Protein AF-A0AAV7FXM1-F1 (afdb_monomer)

Foldseek 3Di:
DPPDPDDDDDCPPVVNDDADDPVNVLVVLLVVLVVVLVVQLVVVVVVCVVVVHDDDPVNRGDCVSNVVSVCCCCPPFPLNDDQDVPDPVSNVCNVPDDDPDGDD

Mean predicted aligned error: 7.63 Å

Secondary structure (DSSP, 8-state):
---S-SPPP-TTSGGG-----HHHHHHHHHHHHHHHHHHHHHHHHHHHHHTT----HHHH--THHHHHHHHHHHHH-TT-PPPP-S-HHHHHHHHT---S-S--

Organism: Dendrobium chrysotoxum (NCBI:txid161865)

Solvent-accessible surface area (backbone atoms only — not comparable to full-atom values): 6753 Å² total; per-residue (Å²): 134,84,78,88,81,65,85,81,80,60,76,83,40,67,92,68,55,86,86,79,52,74,68,59,58,50,49,56,56,50,50,54,42,49,55,52,49,51,53,50,32,52,53,51,52,59,51,28,61,76,69,74,47,84,85,47,72,78,82,51,60,70,63,63,60,54,54,50,52,53,51,49,45,60,71,66,37,88,82,56,64,85,81,58,74,93,43,73,66,53,37,53,52,59,76,69,61,84,75,97,72,72,96,128

Radius of gyration: 22.59 Å; Cα contacts (8 Å, |Δi|>4): 43; chains: 1; bounding box: 51×17×71 Å

Nearest PDB structures (foldseek):
  8w9z-assembly1_B  TM=9.143E-01  e=3.554E-08  Nicotiana tabacum
  8wa1-assembly1_B  TM=9.082E-01  e=5.066E-08  Nicotiana tabacum
  8wa0-assembly1_B  TM=9.005E-01  e=1.304E-07  Nicotiana tabacum
  8qma-assembly1_A  TM=8.501E-01  e=1.557E-07  Sinapis alba
  8r6s-assembly1_C  TM=9.190E-01  e=3.777E-07  Sinapis alba

Sequence (104 aa):
MKLGMGTLDNMNHLKNKCIHYVADLIHVEFRLALVHLENTIRGTICGAIRHKLIPTPQNLVTSTSLTTTYELFFGLHPLSQVLDRTNLLTKIVHGQKWSYLGLG

pLDDT: mean 86.68, std 10.17, range [40.06, 95.19]

Structure (mmCIF, N/CA/C/O backbone):
data_AF-A0AAV7FXM1-F1
#
_entry.id   AF-A0AAV7FXM1-F1
#
loop_
_atom_site.group_PDB
_atom_site.id
_atom_site.type_symbol
_atom_site.label_atom_id
_atom_site.label_alt_id
_atom_site.label_comp_id
_atom_site.label_asym_id
_atom_site.label_entity_id
_atom_site.label_seq_id
_atom_site.pdbx_PDB_ins_code
_atom_site.Cartn_x
_atom_site.Cartn_y
_atom_site.Cartn_z
_atom_site.occupancy
_atom_site.B_iso_or_equiv
_atom_site.auth_seq_id
_atom_site.auth_comp_id
_atom_site.auth_asym_id
_atom_site.auth_atom_id
_atom_site.pdbx_PDB_model_num
ATOM 1 N N . MET A 1 1 ? -27.874 -9.512 -34.861 1.00 40.06 1 MET A N 1
ATOM 2 C CA . MET A 1 1 ? -26.620 -9.258 -35.604 1.00 40.06 1 MET A CA 1
ATOM 3 C C . MET A 1 1 ? -26.549 -7.771 -35.913 1.00 40.06 1 MET A C 1
ATOM 5 O O . MET A 1 1 ? -27.351 -7.298 -36.706 1.00 40.06 1 MET A O 1
ATOM 9 N N . LYS A 1 2 ? -25.693 -7.005 -35.226 1.00 47.25 2 LYS A N 1
ATOM 10 C CA . LYS A 1 2 ? -25.530 -5.573 -35.518 1.00 47.25 2 LYS A CA 1
ATOM 11 C C . LYS A 1 2 ? -24.551 -5.473 -36.691 1.00 47.25 2 LYS A C 1
ATOM 13 O O . LYS A 1 2 ? -23.387 -5.830 -36.540 1.00 47.25 2 LYS A O 1
ATOM 18 N N . LEU A 1 3 ? -25.063 -5.111 -37.869 1.00 51.16 3 LEU A N 1
ATOM 19 C CA . LEU A 1 3 ? -24.279 -4.909 -39.088 1.00 51.16 3 LEU A CA 1
ATOM 20 C C . LEU A 1 3 ? -23.185 -3.862 -38.827 1.00 51.16 3 LEU A C 1
ATOM 22 O O . LEU A 1 3 ? -23.503 -2.688 -38.676 1.00 51.16 3 LEU A O 1
ATOM 26 N N . GLY A 1 4 ? -21.932 -4.317 -38.734 1.00 56.44 4 GLY A N 1
ATOM 27 C CA . GLY A 1 4 ? -20.731 -3.795 -39.412 1.00 56.44 4 GLY A CA 1
ATOM 28 C C . GLY A 1 4 ? -20.391 -2.298 -39.431 1.00 56.44 4 GLY A C 1
ATOM 29 O O . GLY A 1 4 ? -19.433 -1.938 -40.102 1.00 56.44 4 GLY A O 1
ATOM 30 N N . MET A 1 5 ? -21.120 -1.425 -38.739 1.00 56.91 5 MET A N 1
ATOM 31 C CA . MET A 1 5 ? -20.977 0.033 -38.840 1.00 56.91 5 MET A CA 1
ATOM 32 C C . MET A 1 5 ? -20.540 0.643 -37.506 1.00 56.91 5 MET A C 1
ATOM 34 O O . MET A 1 5 ? -21.133 1.585 -36.988 1.00 56.91 5 MET A O 1
ATOM 38 N N . GLY A 1 6 ? -19.507 0.046 -36.921 1.00 64.56 6 GLY A N 1
ATOM 39 C CA . GLY A 1 6 ? -18.787 0.580 -35.775 1.00 64.56 6 GLY A CA 1
ATOM 40 C C . GLY A 1 6 ? -17.317 0.232 -35.933 1.00 64.56 6 GLY A C 1
ATOM 41 O O . GLY A 1 6 ? -16.987 -0.923 -36.198 1.00 64.56 6 GLY A O 1
ATOM 42 N N . THR A 1 7 ? -16.440 1.226 -35.819 1.00 75.06 7 THR A N 1
ATOM 43 C CA . THR A 1 7 ? -14.992 1.007 -35.788 1.00 75.06 7 THR A CA 1
ATOM 44 C C . THR A 1 7 ? -14.683 0.035 -34.650 1.00 75.06 7 THR A C 1
ATOM 46 O O . THR A 1 7 ? -15.087 0.283 -33.515 1.00 75.06 7 THR A O 1
ATOM 49 N N . LEU A 1 8 ? -14.025 -1.089 -34.952 1.00 76.50 8 LEU A N 1
ATOM 50 C CA . LEU A 1 8 ? -13.636 -2.073 -33.942 1.00 76.50 8 LEU A CA 1
ATOM 51 C C . LE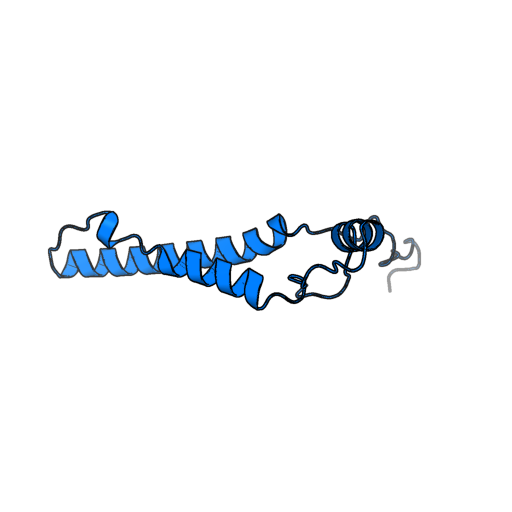U A 1 8 ? -12.696 -1.392 -32.939 1.00 76.50 8 LEU A C 1
ATOM 53 O O . LEU A 1 8 ? -11.641 -0.892 -33.329 1.00 76.50 8 LEU A O 1
ATOM 57 N N . ASP A 1 9 ? -13.110 -1.320 -31.673 1.00 81.12 9 ASP A N 1
ATOM 58 C CA . ASP A 1 9 ? -12.324 -0.646 -30.642 1.00 81.12 9 ASP A CA 1
ATOM 59 C C . ASP A 1 9 ? -11.040 -1.435 -30.363 1.00 81.12 9 ASP A C 1
ATOM 61 O O . ASP A 1 9 ? -11.058 -2.636 -30.081 1.00 81.12 9 ASP A O 1
ATOM 65 N N . ASN A 1 10 ? -9.903 -0.753 -30.475 1.00 85.25 10 ASN A N 1
ATOM 66 C CA . ASN A 1 10 ? -8.603 -1.351 -30.230 1.00 85.25 10 ASN A CA 1
ATOM 67 C C . ASN A 1 10 ? -8.293 -1.286 -28.730 1.00 85.25 10 ASN A C 1
ATOM 69 O O . ASN A 1 10 ? -7.85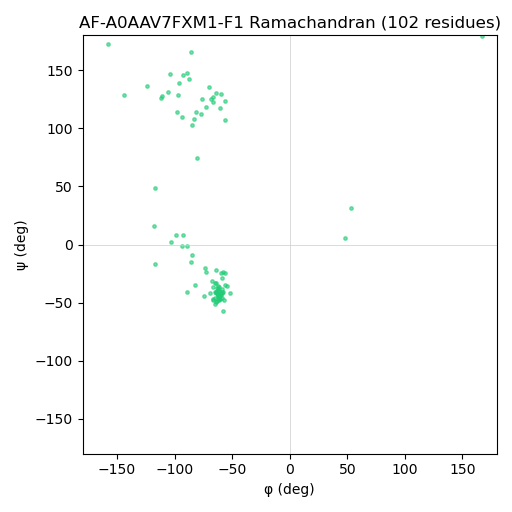2 -0.259 -28.213 1.00 85.25 10 ASN A O 1
ATOM 73 N N . MET A 1 11 ? -8.436 -2.417 -28.040 1.00 83.06 11 MET A N 1
ATOM 74 C CA . MET A 1 11 ? -8.132 -2.551 -26.608 1.00 83.06 11 MET A CA 1
ATOM 75 C C . MET A 1 11 ? -6.684 -2.162 -26.239 1.00 83.06 11 MET A C 1
ATOM 77 O O . MET A 1 11 ? -6.406 -1.800 -25.094 1.00 83.06 11 MET A O 1
ATOM 81 N N . ASN A 1 12 ? -5.741 -2.234 -27.183 1.00 87.56 12 ASN A N 1
ATOM 82 C CA . ASN A 1 12 ? -4.337 -1.882 -26.954 1.00 87.56 12 ASN A CA 1
ATOM 83 C C . ASN A 1 12 ? -4.031 -0.405 -27.223 1.00 87.56 12 ASN A C 1
ATOM 85 O O . ASN A 1 12 ? -2.896 0.029 -27.029 1.00 87.56 12 ASN A O 1
ATOM 89 N N . HIS A 1 13 ? -5.019 0.383 -27.653 1.00 90.81 13 HIS A N 1
ATOM 90 C CA . HIS A 1 13 ? -4.844 1.817 -27.812 1.00 90.81 13 HIS A CA 1
ATOM 91 C C . HIS A 1 13 ? -4.565 2.461 -26.444 1.00 90.81 13 HIS A C 1
ATOM 93 O O . HIS A 1 13 ? -5.309 2.234 -25.495 1.00 90.81 13 HIS A O 1
ATOM 99 N N . LEU A 1 14 ? -3.527 3.300 -26.328 1.00 88.69 14 LEU A N 1
ATOM 100 C CA . LEU A 1 14 ? -3.123 3.894 -25.039 1.00 88.69 14 LEU A CA 1
ATOM 101 C C . LEU A 1 14 ? -4.233 4.717 -24.368 1.00 88.69 14 LEU A C 1
ATOM 103 O O . LEU A 1 14 ? -4.305 4.760 -23.150 1.00 88.69 14 LEU A O 1
ATOM 107 N N . LYS A 1 15 ? -5.144 5.311 -25.151 1.00 89.50 15 LYS A N 1
ATOM 108 C CA . LYS A 1 15 ? -6.357 5.981 -24.628 1.00 89.50 15 LYS A CA 1
ATOM 109 C C . LYS A 1 15 ? -7.267 5.060 -23.798 1.00 89.50 15 LYS A C 1
ATOM 111 O O . LYS A 1 15 ? -8.018 5.563 -22.976 1.00 89.50 15 LYS A O 1
ATOM 116 N N . ASN A 1 16 ? -7.179 3.748 -24.009 1.00 89.25 16 ASN A N 1
ATOM 117 C CA . ASN A 1 16 ? -7.936 2.721 -23.294 1.00 89.25 16 ASN A CA 1
ATOM 118 C C . ASN A 1 16 ? -7.101 2.070 -22.170 1.00 89.25 16 ASN A C 1
ATOM 120 O O . ASN A 1 16 ? -7.520 1.066 -21.595 1.00 89.25 16 ASN A O 1
ATOM 124 N N . LYS A 1 17 ? -5.901 2.596 -21.871 1.00 90.50 17 LYS A N 1
ATOM 125 C CA . LYS A 1 17 ? -5.037 2.138 -20.776 1.00 90.50 17 LYS A CA 1
ATOM 126 C C . LYS A 1 17 ? -4.964 3.218 -19.700 1.00 90.50 17 LYS A C 1
ATOM 128 O O . LYS A 1 17 ? -4.597 4.354 -19.978 1.00 90.50 17 LYS A O 1
ATOM 133 N N . CYS A 1 18 ? -5.274 2.843 -18.465 1.00 89.75 18 CYS A N 1
ATOM 134 C CA . CYS A 1 18 ? -5.106 3.708 -17.303 1.00 89.75 18 CYS A CA 1
ATOM 135 C C . CYS A 1 18 ? -3.775 3.397 -16.617 1.00 89.75 18 CYS A C 1
ATOM 137 O O . CYS A 1 18 ? -3.399 2.233 -16.477 1.00 89.75 18 CYS A O 1
ATOM 139 N N . ILE A 1 19 ? -3.077 4.440 -16.181 1.00 90.62 19 ILE A N 1
ATOM 140 C CA . ILE A 1 19 ? -1.868 4.319 -15.365 1.00 90.62 19 ILE A CA 1
ATOM 141 C C . ILE A 1 19 ? -2.291 4.500 -13.911 1.00 90.62 19 ILE A C 1
ATOM 143 O O . ILE A 1 19 ? -2.958 5.481 -13.593 1.00 90.62 19 ILE A O 1
ATOM 147 N N . HIS A 1 20 ? -1.893 3.567 -13.049 1.00 91.50 20 HIS A N 1
ATOM 148 C CA . HIS A 1 20 ? -2.088 3.667 -11.606 1.00 91.50 20 HIS A CA 1
ATOM 149 C C . HIS A 1 20 ? -0.736 3.868 -10.936 1.00 91.50 20 HIS A C 1
ATOM 151 O O . HIS A 1 20 ? 0.206 3.103 -11.168 1.00 91.50 20 HIS A O 1
ATOM 157 N N . TYR A 1 21 ? -0.639 4.901 -10.109 1.00 92.06 21 TYR A N 1
ATOM 158 C CA . TYR A 1 21 ? 0.546 5.163 -9.310 1.00 92.06 21 TYR A CA 1
ATOM 159 C C . TYR A 1 21 ? 0.492 4.368 -8.003 1.00 92.06 21 TYR A C 1
ATOM 161 O O . TYR A 1 21 ? -0.556 3.891 -7.573 1.00 92.06 21 TYR A O 1
ATOM 169 N N . VAL A 1 22 ? 1.630 4.274 -7.313 1.00 91.75 22 VAL A N 1
ATOM 170 C CA . VAL A 1 22 ? 1.719 3.618 -5.995 1.00 91.75 22 VAL A CA 1
ATOM 171 C C . VAL A 1 22 ? 0.708 4.205 -5.002 1.00 91.75 22 VAL A C 1
ATOM 173 O O . VAL A 1 22 ? 0.126 3.465 -4.214 1.00 91.75 22 VAL A O 1
ATOM 176 N N . ALA A 1 23 ? 0.463 5.518 -5.076 1.00 92.06 23 ALA A N 1
ATOM 177 C CA . ALA A 1 23 ? -0.522 6.209 -4.249 1.00 92.06 23 ALA A CA 1
ATOM 178 C C . ALA A 1 23 ? -1.959 5.719 -4.501 1.00 92.06 23 ALA A C 1
ATOM 180 O O . ALA A 1 23 ? -2.725 5.579 -3.551 1.00 92.06 23 ALA A O 1
ATOM 181 N N . ASP A 1 24 ? -2.314 5.417 -5.751 1.00 93.12 24 ASP A N 1
ATOM 182 C CA . ASP A 1 24 ? -3.648 4.919 -6.097 1.00 93.12 24 ASP A CA 1
ATOM 183 C C . ASP A 1 24 ? -3.852 3.499 -5.562 1.00 93.12 24 AS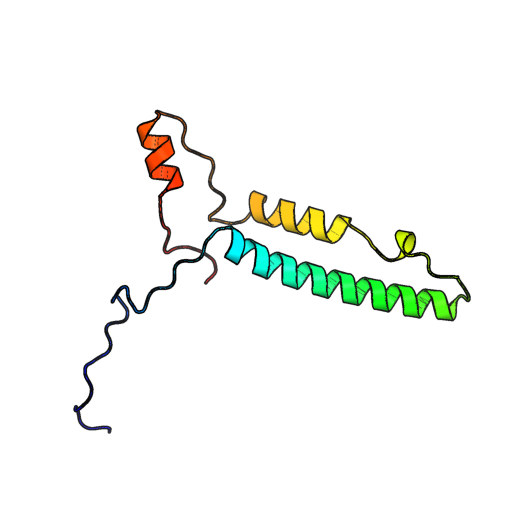P A C 1
ATOM 185 O O . ASP A 1 24 ? -4.896 3.192 -4.989 1.00 93.12 24 ASP A O 1
ATOM 189 N N . LEU A 1 25 ? -2.821 2.657 -5.683 1.00 91.19 25 LEU A N 1
ATOM 190 C CA . LEU A 1 25 ? -2.842 1.273 -5.210 1.00 91.19 25 LEU A CA 1
ATOM 191 C C . LEU A 1 25 ? -2.982 1.199 -3.685 1.00 91.19 25 LEU A C 1
ATOM 193 O O . LEU A 1 25 ? -3.868 0.514 -3.175 1.00 91.19 25 LEU A O 1
ATOM 197 N N . ILE A 1 26 ? -2.160 1.950 -2.946 1.00 92.75 26 ILE A N 1
ATOM 198 C CA . ILE A 1 26 ? -2.244 1.952 -1.481 1.00 92.75 26 ILE A CA 1
ATOM 199 C C . ILE A 1 26 ? -3.543 2.594 -0.989 1.00 92.75 26 ILE A C 1
ATOM 201 O O . ILE A 1 26 ? -4.072 2.182 0.038 1.00 92.75 26 ILE A O 1
ATOM 205 N N . HIS A 1 27 ? -4.095 3.572 -1.711 1.00 92.94 27 HIS A N 1
ATOM 206 C CA . HIS A 1 27 ? -5.342 4.225 -1.317 1.00 92.94 27 HIS A CA 1
ATOM 207 C C . HIS A 1 27 ? -6.534 3.254 -1.312 1.00 92.94 27 HIS A C 1
ATOM 209 O O . HIS A 1 27 ? -7.407 3.378 -0.449 1.00 92.94 27 HIS A O 1
ATOM 215 N N . VAL A 1 28 ? -6.563 2.266 -2.213 1.00 91.50 28 VAL A N 1
ATOM 216 C CA . VAL A 1 28 ? -7.599 1.217 -2.226 1.00 91.50 28 VAL A CA 1
ATOM 217 C C . VAL A 1 28 ? -7.510 0.341 -0.973 1.00 91.50 28 VAL A C 1
ATOM 219 O O . VAL A 1 28 ? -8.501 0.205 -0.251 1.00 91.50 28 VAL A O 1
ATOM 222 N N . GLU A 1 29 ? -6.322 -0.176 -0.661 1.00 91.25 29 GLU A N 1
ATOM 223 C CA . GLU A 1 29 ? -6.090 -1.007 0.531 1.00 91.25 29 GLU A CA 1
ATOM 224 C C . GLU A 1 29 ? -6.330 -0.225 1.829 1.00 91.25 29 GLU A C 1
ATOM 226 O O . GLU A 1 29 ? -6.975 -0.698 2.767 1.00 91.25 29 GLU A O 1
ATOM 231 N N . PHE A 1 30 ? -5.884 1.031 1.869 1.00 93.12 30 PHE A N 1
ATOM 232 C CA . PHE A 1 30 ? -6.050 1.894 3.031 1.00 93.12 30 PHE A CA 1
ATOM 233 C C . PHE A 1 30 ? -7.519 2.246 3.280 1.00 93.12 30 PHE A C 1
ATOM 235 O O . PHE A 1 30 ? -7.967 2.292 4.427 1.00 93.12 30 PHE A O 1
ATOM 242 N N . ARG A 1 31 ? -8.307 2.442 2.216 1.00 94.50 31 ARG A N 1
ATOM 243 C CA . ARG A 1 31 ? -9.756 2.637 2.327 1.00 94.50 31 ARG A CA 1
ATOM 244 C C . ARG A 1 31 ? -10.431 1.413 2.944 1.00 94.50 31 ARG A C 1
ATOM 246 O O . ARG A 1 31 ? -11.267 1.584 3.829 1.00 94.50 31 ARG A O 1
ATOM 253 N N . LEU A 1 32 ? -10.070 0.203 2.517 1.00 92.88 32 LEU A N 1
ATOM 254 C CA . LEU A 1 32 ? -10.594 -1.033 3.110 1.00 92.88 32 LEU A CA 1
ATOM 255 C C . LEU A 1 32 ? -10.219 -1.149 4.594 1.00 92.88 32 LEU A C 1
ATOM 257 O O . LEU A 1 32 ? -11.077 -1.462 5.423 1.00 92.88 32 LEU A O 1
ATOM 261 N N . ALA A 1 33 ? -8.977 -0.814 4.951 1.00 93.25 33 ALA A N 1
ATOM 262 C CA . ALA A 1 33 ? -8.526 -0.807 6.340 1.00 93.25 33 ALA A CA 1
ATOM 263 C C . ALA A 1 33 ? -9.296 0.200 7.213 1.00 93.25 33 ALA A C 1
ATOM 265 O O . ALA A 1 33 ? -9.651 -0.115 8.350 1.00 93.25 33 ALA A O 1
ATOM 266 N N . LEU A 1 34 ? -9.623 1.383 6.684 1.00 93.62 34 LEU A N 1
ATOM 267 C CA . LEU A 1 34 ? -10.452 2.367 7.388 1.00 93.62 34 LEU A CA 1
ATOM 268 C C . LEU A 1 34 ? -11.879 1.864 7.626 1.00 93.62 34 LEU A C 1
ATOM 270 O O . LEU A 1 34 ? -12.408 2.045 8.720 1.00 93.62 34 LEU A O 1
ATOM 274 N N . VAL A 1 35 ? -12.484 1.185 6.647 1.00 94.25 35 VAL A N 1
ATOM 275 C CA . VAL A 1 35 ? -13.806 0.556 6.823 1.00 94.25 35 VAL A CA 1
ATOM 276 C C . VAL A 1 35 ? -13.753 -0.523 7.911 1.00 94.25 35 VAL A C 1
ATOM 278 O O . VAL A 1 35 ? -14.655 -0.623 8.745 1.00 94.25 35 VAL A O 1
ATOM 281 N N . HIS A 1 36 ? -12.680 -1.315 7.958 1.00 91.81 36 HIS A N 1
ATOM 282 C CA . HIS A 1 36 ? -12.489 -2.309 9.014 1.00 91.81 36 HIS A CA 1
ATOM 283 C C . HIS A 1 36 ? -12.331 -1.667 10.404 1.00 91.81 36 HIS A C 1
ATOM 285 O O . HIS A 1 36 ? -12.936 -2.127 11.381 1.00 91.81 36 HIS A O 1
ATOM 291 N N . LEU A 1 37 ? -11.572 -0.572 10.488 1.00 92.38 37 LEU A N 1
ATOM 292 C CA . LEU A 1 37 ? -11.403 0.204 11.713 1.00 92.38 37 LEU A CA 1
ATOM 293 C C . LEU A 1 37 ? -12.736 0.802 12.188 1.00 92.38 37 LEU A C 1
ATOM 295 O O . LEU A 1 37 ? -13.058 0.705 13.370 1.00 92.38 37 LEU A O 1
ATOM 299 N N . GLU A 1 38 ? -13.543 1.350 11.280 1.00 91.94 38 GLU A N 1
ATOM 300 C CA . GLU A 1 38 ? -14.877 1.875 11.590 1.00 91.94 38 GLU A CA 1
ATOM 301 C C . GLU A 1 38 ? -15.784 0.791 12.191 1.00 91.94 38 GLU A C 1
ATOM 303 O O . GLU A 1 38 ? -16.434 1.007 13.218 1.00 91.94 38 GLU A O 1
ATOM 308 N N . ASN A 1 39 ? -15.794 -0.402 11.589 1.00 91.25 39 ASN A N 1
ATOM 309 C CA . ASN A 1 39 ? -16.580 -1.534 12.076 1.00 91.25 39 ASN A CA 1
ATOM 310 C C . ASN A 1 39 ? -16.140 -1.971 13.481 1.00 91.25 39 ASN A C 1
ATOM 312 O O . ASN A 1 39 ? -16.987 -2.222 14.343 1.00 91.25 39 ASN A O 1
ATOM 316 N N . THR A 1 40 ? -14.828 -2.014 13.720 1.00 90.06 40 THR A N 1
ATOM 317 C CA . THR A 1 40 ? -14.246 -2.333 15.030 1.00 90.06 40 THR A CA 1
ATOM 318 C C . THR A 1 40 ? -14.639 -1.290 16.074 1.00 90.06 40 THR A C 1
ATOM 320 O O . THR A 1 40 ? -15.150 -1.650 17.134 1.00 90.06 40 THR A O 1
ATOM 323 N N . ILE A 1 41 ? -14.499 0.003 15.756 1.00 90.69 41 ILE A N 1
ATOM 324 C CA . ILE A 1 41 ? -14.900 1.111 16.636 1.00 90.69 41 ILE A CA 1
ATOM 325 C C . ILE A 1 41 ? -16.385 1.005 16.988 1.00 90.69 41 ILE A C 1
ATOM 327 O O . ILE A 1 41 ? -16.752 1.084 18.162 1.00 90.69 41 ILE A O 1
ATOM 331 N N . ARG A 1 42 ? -17.249 0.785 15.991 1.00 90.81 42 ARG A N 1
ATOM 332 C CA . ARG A 1 42 ? -18.695 0.654 16.201 1.00 90.81 42 ARG A CA 1
ATOM 333 C C . ARG A 1 42 ? -19.030 -0.521 17.122 1.00 90.81 42 ARG A C 1
ATOM 335 O O . ARG A 1 42 ? -19.846 -0.363 18.029 1.00 90.81 42 ARG A O 1
ATOM 342 N N . GLY A 1 43 ? -18.369 -1.665 16.942 1.00 88.69 43 GLY A N 1
ATOM 343 C CA . GLY A 1 43 ? -18.500 -2.825 17.826 1.00 88.69 43 GLY A CA 1
ATOM 344 C C . GLY A 1 43 ? -18.081 -2.522 19.268 1.00 88.69 43 GLY A C 1
ATOM 345 O O . GLY A 1 43 ? -18.831 -2.814 20.204 1.00 88.69 43 GLY A O 1
ATOM 346 N N . THR A 1 44 ? -16.932 -1.867 19.449 1.00 87.81 44 THR A N 1
ATOM 347 C CA . THR A 1 44 ? -16.420 -1.464 20.767 1.00 87.81 44 THR A CA 1
ATOM 348 C C . THR A 1 44 ? -17.359 -0.486 21.470 1.00 87.81 44 THR A C 1
ATOM 350 O O . THR A 1 44 ? -17.641 -0.664 22.654 1.00 87.8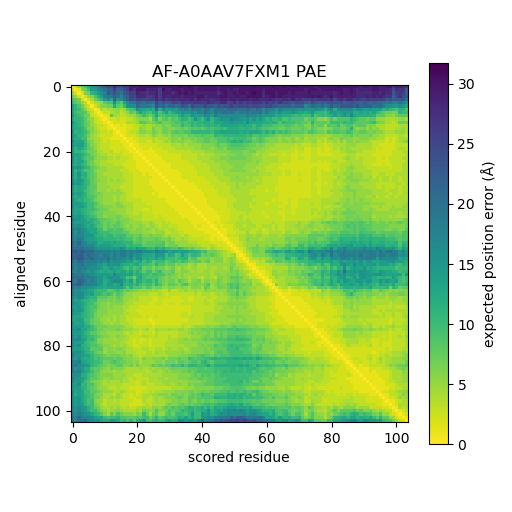1 44 THR A O 1
ATOM 353 N N . ILE A 1 45 ? -17.914 0.503 20.757 1.00 89.00 45 ILE A N 1
ATOM 354 C CA . ILE A 1 45 ? -18.904 1.442 21.312 1.00 89.00 45 ILE A CA 1
ATOM 355 C C . ILE A 1 45 ? -20.160 0.691 21.768 1.00 89.00 45 ILE A C 1
ATOM 357 O O . ILE A 1 45 ? -20.622 0.892 22.894 1.00 89.00 45 ILE A O 1
ATOM 361 N N . CYS A 1 46 ? -20.695 -0.212 20.939 1.00 88.00 46 CYS A N 1
ATOM 362 C CA . CYS A 1 46 ? -21.847 -1.032 21.318 1.00 88.00 46 CYS A CA 1
ATOM 363 C C . CYS A 1 46 ? -21.569 -1.879 22.574 1.00 88.00 46 CYS A C 1
ATOM 365 O O . CYS A 1 46 ? -22.455 -2.021 23.419 1.00 88.00 46 CYS A O 1
ATOM 367 N N . GLY A 1 47 ? -20.353 -2.414 22.723 1.00 86.38 47 GLY A N 1
ATOM 368 C CA . GLY A 1 47 ? -19.918 -3.128 23.927 1.00 86.38 47 GLY A CA 1
ATOM 369 C C . GLY A 1 47 ? -19.804 -2.219 25.155 1.00 86.38 47 GLY A C 1
ATOM 370 O O . GLY A 1 47 ? -20.346 -2.538 26.213 1.00 86.38 47 GLY A O 1
ATOM 371 N N . ALA A 1 48 ? -19.168 -1.055 25.014 1.00 86.56 48 ALA A N 1
ATOM 372 C CA . ALA A 1 48 ? -18.978 -0.097 26.103 1.00 86.56 48 ALA A CA 1
ATOM 373 C C . ALA A 1 48 ? -20.313 0.379 26.698 1.00 86.56 48 ALA A C 1
ATOM 375 O O . ALA A 1 48 ? -20.464 0.410 27.921 1.00 86.56 48 ALA A O 1
ATOM 376 N N . ILE A 1 49 ? -21.311 0.647 25.846 1.00 85.38 49 ILE A N 1
ATOM 377 C CA . ILE A 1 49 ? -22.667 1.027 26.274 1.00 85.38 49 ILE A CA 1
ATOM 378 C C . ILE A 1 49 ? -23.305 -0.078 27.131 1.00 85.38 49 ILE A C 1
ATOM 380 O O . ILE A 1 49 ? -23.882 0.215 28.179 1.00 85.38 49 ILE A O 1
ATOM 384 N N . A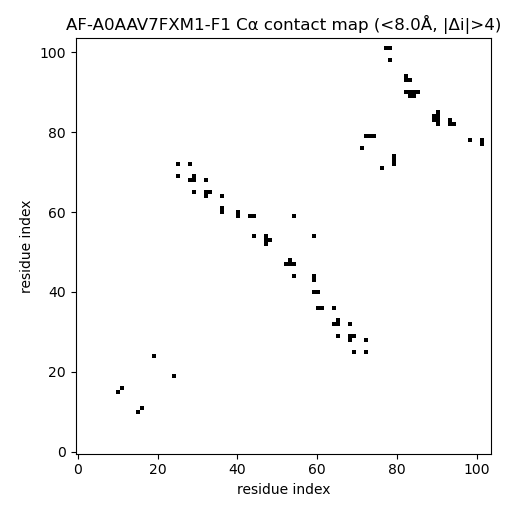RG A 1 50 ? -23.168 -1.353 26.736 1.00 86.19 50 ARG A N 1
ATOM 385 C CA . ARG A 1 50 ? -23.713 -2.498 27.495 1.00 86.19 50 ARG A CA 1
ATOM 386 C C . ARG A 1 50 ? -23.094 -2.623 28.887 1.00 86.19 50 ARG A C 1
ATOM 388 O O . ARG A 1 50 ? -23.792 -2.975 29.833 1.00 86.19 50 ARG A O 1
ATOM 395 N N . HIS A 1 51 ? -21.808 -2.308 29.015 1.00 85.12 51 HIS A N 1
ATOM 396 C CA . HIS A 1 51 ? -21.067 -2.393 30.275 1.00 85.12 51 HIS A CA 1
ATOM 397 C C . HIS A 1 51 ? -21.043 -1.080 31.076 1.00 85.12 51 HIS A C 1
ATOM 399 O O . HIS A 1 51 ? -20.345 -1.009 32.084 1.00 85.12 51 HIS A O 1
ATOM 405 N N . LYS A 1 52 ? -21.804 -0.050 30.664 1.00 83.62 52 LYS A N 1
ATOM 406 C CA . LYS A 1 52 ? -21.813 1.295 31.280 1.00 83.62 52 LYS A CA 1
ATOM 407 C C . LYS A 1 52 ? -20.412 1.924 31.395 1.00 83.62 52 LYS A C 1
ATOM 409 O O . LYS A 1 52 ? -20.142 2.683 32.323 1.00 83.62 52 LYS A O 1
ATOM 414 N N . LEU A 1 53 ? -19.523 1.608 30.455 1.00 82.38 53 LEU A N 1
ATOM 415 C CA . LEU A 1 53 ? -18.192 2.205 30.360 1.00 82.38 53 LEU A CA 1
ATOM 416 C C . LEU A 1 53 ? -18.263 3.492 29.535 1.00 82.38 53 LEU A C 1
ATOM 418 O O . LEU A 1 53 ? -18.987 3.557 28.543 1.00 82.38 53 LEU A O 1
ATOM 422 N N . ILE A 1 54 ? -17.488 4.506 29.923 1.00 81.19 54 ILE A N 1
ATOM 423 C CA . ILE A 1 54 ? -17.342 5.743 29.147 1.00 81.19 54 ILE A CA 1
ATOM 424 C C . ILE A 1 54 ? -16.314 5.478 28.038 1.00 81.19 54 ILE A C 1
ATOM 426 O O . ILE A 1 54 ? -15.144 5.240 28.351 1.00 81.19 54 ILE A O 1
ATOM 430 N N . PRO A 1 55 ? -16.704 5.493 26.751 1.00 77.69 55 PRO A N 1
ATOM 431 C CA . PRO A 1 55 ? -15.757 5.277 25.671 1.00 77.69 55 PRO A CA 1
ATOM 432 C C . PRO A 1 55 ? -14.858 6.511 25.517 1.00 77.69 55 PRO A C 1
ATOM 434 O O . PRO A 1 55 ? -15.328 7.606 25.216 1.00 77.69 55 PRO A O 1
ATOM 437 N N . THR A 1 56 ? -13.552 6.340 25.718 1.00 84.06 56 THR A N 1
ATOM 438 C CA . THR A 1 56 ? -12.551 7.374 25.431 1.00 84.06 56 THR A CA 1
ATOM 439 C C . THR A 1 56 ? -12.000 7.191 24.013 1.00 84.06 56 THR A C 1
ATOM 441 O O . THR A 1 56 ? -11.827 6.053 23.572 1.00 84.06 56 THR 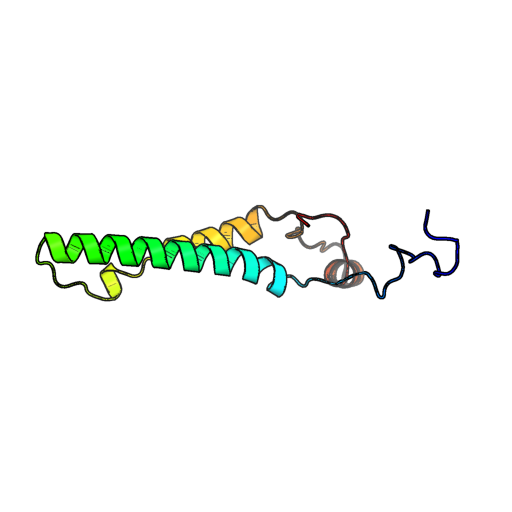A O 1
ATOM 444 N N . PRO A 1 57 ? -11.661 8.271 23.282 1.00 79.69 57 PRO A N 1
ATOM 445 C CA . PRO A 1 57 ? -11.148 8.168 21.911 1.00 79.69 57 PRO A CA 1
ATOM 446 C C . PRO A 1 57 ? -9.903 7.278 21.787 1.00 79.69 57 PRO A C 1
ATOM 448 O O . PRO A 1 57 ? -9.757 6.540 20.818 1.00 79.69 57 PRO A O 1
ATOM 451 N N . GLN A 1 58 ? -9.041 7.304 22.807 1.00 81.62 58 GLN A N 1
ATOM 452 C CA . GLN A 1 58 ? -7.824 6.492 22.879 1.00 81.62 58 GLN A CA 1
ATOM 453 C C . GLN A 1 58 ? -8.113 4.986 22.949 1.00 81.62 58 GLN A C 1
ATOM 455 O O . GLN A 1 58 ? -7.356 4.200 22.395 1.00 81.62 58 GLN A O 1
ATOM 460 N N . ASN A 1 59 ? -9.219 4.585 23.586 1.00 77.69 59 ASN A N 1
ATOM 461 C CA . ASN A 1 59 ? -9.613 3.178 23.703 1.00 77.69 59 ASN A CA 1
ATOM 462 C C . ASN A 1 59 ? -10.413 2.683 22.490 1.00 77.69 59 ASN A C 1
ATOM 464 O O . ASN A 1 59 ? -10.601 1.481 22.326 1.00 77.69 59 ASN A O 1
ATOM 468 N N . LEU A 1 60 ? -10.917 3.601 21.662 1.00 79.25 60 LEU A N 1
ATOM 469 C CA . LEU A 1 60 ? -11.684 3.270 20.464 1.00 79.25 60 LEU A CA 1
ATOM 470 C C . LEU A 1 60 ? -10.786 3.092 19.240 1.00 79.25 60 LEU A C 1
ATOM 472 O O . LEU A 1 60 ? -11.018 2.190 18.438 1.00 79.25 60 LEU A O 1
ATOM 476 N N . VAL A 1 61 ? -9.778 3.950 19.076 1.00 81.00 61 VAL A N 1
ATOM 477 C CA . VAL A 1 61 ? -8.954 3.978 17.864 1.00 81.00 61 VAL A CA 1
ATOM 478 C C . VAL A 1 61 ? -7.714 3.107 18.041 1.00 81.00 61 VAL A C 1
ATOM 480 O O . VAL A 1 61 ? -6.782 3.469 18.752 1.00 81.00 61 VAL A O 1
ATOM 483 N N . THR A 1 62 ? -7.666 1.976 17.338 1.00 80.25 62 THR A N 1
ATOM 484 C CA . THR A 1 62 ? -6.467 1.129 17.260 1.00 80.25 62 THR A CA 1
ATOM 485 C C . THR A 1 62 ? -5.698 1.420 15.970 1.00 80.25 62 THR A C 1
ATOM 487 O O . THR A 1 62 ? -6.176 1.127 14.876 1.00 80.25 62 THR A O 1
ATOM 490 N N . SER A 1 63 ? -4.484 1.973 16.077 1.00 82.19 63 SER A N 1
ATOM 491 C CA . SER A 1 63 ? -3.630 2.264 14.911 1.00 82.19 63 SER A CA 1
ATOM 492 C C . SER A 1 63 ? -3.005 1.016 14.281 1.00 82.19 63 SER A C 1
ATOM 494 O O . SER A 1 63 ? -2.650 1.047 13.105 1.00 82.19 63 SER A O 1
ATOM 496 N N . THR A 1 64 ? -2.922 -0.096 15.021 1.00 87.25 64 THR A N 1
ATOM 497 C CA . THR A 1 64 ? -2.297 -1.353 14.580 1.00 87.25 64 THR A CA 1
ATOM 498 C C . THR A 1 64 ? -2.836 -1.833 13.235 1.00 87.25 64 THR A C 1
ATOM 500 O O . THR A 1 64 ? -2.052 -2.199 12.371 1.00 87.25 64 THR A O 1
ATOM 503 N N . SER A 1 65 ? -4.152 -1.747 13.004 1.00 85.19 65 SER A N 1
ATOM 504 C CA . SER A 1 65 ? -4.757 -2.183 11.737 1.00 85.19 65 SER A CA 1
ATOM 505 C C . SER A 1 65 ? -4.241 -1.395 10.528 1.00 85.19 65 SER A C 1
ATOM 507 O O . SER A 1 65 ? -4.065 -1.963 9.450 1.00 85.19 65 SER A O 1
ATOM 509 N N . LEU A 1 66 ? -3.997 -0.092 10.691 1.00 91.44 66 LEU A N 1
ATOM 510 C CA . LEU A 1 66 ? -3.495 0.762 9.612 1.00 91.44 66 LEU A CA 1
ATOM 511 C C . LEU A 1 66 ? -2.012 0.490 9.356 1.00 91.44 66 LEU A C 1
ATOM 513 O O . LEU A 1 66 ? -1.614 0.327 8.204 1.00 91.44 66 LEU A O 1
ATOM 517 N N . THR A 1 67 ? -1.214 0.372 10.422 1.00 92.69 67 THR A N 1
ATOM 518 C CA . THR A 1 67 ? 0.215 0.046 10.319 1.00 92.69 67 THR A CA 1
ATOM 519 C C . THR A 1 67 ? 0.428 -1.317 9.666 1.00 92.69 67 THR A C 1
ATOM 521 O O . THR A 1 67 ? 1.210 -1.424 8.728 1.00 92.69 67 THR A O 1
ATOM 524 N N . THR A 1 68 ? -0.323 -2.342 10.078 1.00 92.31 68 THR A N 1
ATOM 525 C CA . THR A 1 68 ? -0.228 -3.682 9.482 1.00 92.31 68 THR A CA 1
ATOM 526 C C . THR A 1 68 ? -0.620 -3.674 8.005 1.00 92.31 68 THR A C 1
ATOM 528 O O . THR A 1 68 ? 0.053 -4.308 7.201 1.00 92.31 68 THR A O 1
ATOM 531 N N . THR A 1 69 ? -1.654 -2.924 7.613 1.00 92.75 69 THR A N 1
ATOM 532 C CA . THR A 1 69 ? -2.028 -2.797 6.190 1.00 92.75 69 THR A CA 1
ATOM 533 C C . THR A 1 69 ? -0.899 -2.162 5.377 1.00 92.75 69 THR A C 1
ATOM 535 O O . THR A 1 69 ? -0.568 -2.643 4.295 1.00 92.75 69 THR A O 1
ATOM 538 N N . TYR A 1 70 ? -0.270 -1.112 5.913 1.00 93.38 70 TYR A N 1
ATOM 539 C CA . TYR A 1 70 ? 0.869 -0.455 5.275 1.00 93.38 70 TYR A CA 1
ATOM 540 C C . TYR A 1 70 ? 2.062 -1.410 5.110 1.00 93.38 70 TYR A C 1
ATOM 542 O O . TYR A 1 70 ? 2.628 -1.517 4.021 1.00 93.38 70 TYR A O 1
ATOM 550 N N . GLU A 1 71 ? 2.426 -2.135 6.168 1.00 94.06 71 GLU A N 1
ATOM 551 C CA . GLU A 1 71 ? 3.525 -3.105 6.140 1.00 94.06 71 GLU A CA 1
ATOM 552 C C . GLU A 1 71 ? 3.258 -4.251 5.158 1.00 94.06 71 GLU A C 1
ATOM 554 O O . GLU A 1 71 ? 4.139 -4.607 4.375 1.00 94.06 71 GLU A O 1
ATOM 559 N N . LEU A 1 72 ? 2.036 -4.792 5.142 1.00 92.12 72 LEU A N 1
ATOM 560 C CA . LEU A 1 72 ? 1.642 -5.855 4.216 1.00 92.12 72 LEU A CA 1
ATOM 561 C C . LEU A 1 72 ? 1.675 -5.387 2.761 1.00 92.12 72 LEU A C 1
ATOM 563 O O . LEU A 1 72 ? 2.156 -6.127 1.903 1.00 92.12 72 LEU A O 1
ATOM 567 N N . PHE A 1 73 ? 1.222 -4.160 2.486 1.00 93.25 73 PHE A N 1
ATOM 568 C CA . PHE A 1 73 ? 1.296 -3.585 1.147 1.00 93.25 73 PHE A CA 1
ATOM 569 C C . PHE A 1 73 ? 2.748 -3.545 0.658 1.00 93.25 73 PHE A C 1
ATOM 571 O O . PHE A 1 73 ? 3.081 -4.168 -0.344 1.00 93.25 73 PH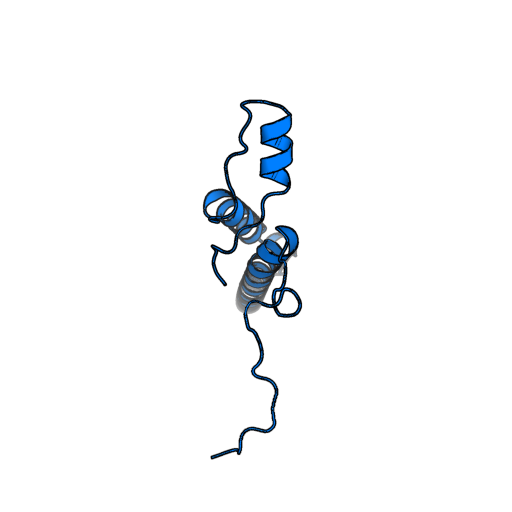E A O 1
ATOM 578 N N . PHE A 1 74 ? 3.662 -2.895 1.377 1.00 93.12 74 PHE A N 1
ATOM 579 C CA . PHE A 1 74 ? 5.045 -2.791 0.894 1.00 93.12 74 PHE A CA 1
ATOM 580 C C . PHE A 1 74 ? 5.835 -4.103 0.977 1.00 93.12 74 PHE A C 1
ATOM 582 O O . PHE A 1 74 ? 6.800 -4.271 0.228 1.00 93.12 74 PHE A O 1
ATOM 589 N N . GLY A 1 75 ? 5.440 -5.027 1.853 1.00 92.75 75 GLY A N 1
ATOM 590 C CA . GLY A 1 75 ? 6.105 -6.317 2.024 1.00 92.75 75 GLY A CA 1
ATOM 591 C C . GLY A 1 75 ? 5.698 -7.384 1.007 1.00 92.75 75 GLY A C 1
ATOM 592 O O . GLY A 1 75 ? 6.536 -8.198 0.625 1.00 92.75 75 GLY A O 1
ATOM 593 N N . LEU A 1 76 ? 4.433 -7.401 0.570 1.00 90.25 76 LEU A N 1
ATOM 594 C CA . LEU A 1 76 ? 3.884 -8.480 -0.266 1.00 90.25 76 LEU A CA 1
ATOM 595 C C . LEU A 1 76 ? 3.436 -8.024 -1.657 1.00 90.25 76 LEU A C 1
ATOM 597 O O . LEU A 1 76 ? 3.239 -8.866 -2.535 1.00 90.25 76 LEU A O 1
ATOM 601 N N . HIS A 1 77 ? 3.247 -6.723 -1.883 1.00 90.56 77 HIS A N 1
ATOM 602 C CA . HIS A 1 77 ? 2.704 -6.253 -3.150 1.00 90.56 77 HIS A CA 1
ATOM 603 C C . HIS A 1 77 ? 3.693 -6.524 -4.306 1.00 90.56 77 HIS A C 1
ATOM 605 O O . HIS A 1 77 ? 4.834 -6.069 -4.243 1.00 90.56 77 HIS A O 1
ATOM 611 N N . PRO A 1 78 ? 3.283 -7.185 -5.409 1.00 88.38 78 PRO A N 1
ATOM 612 C CA . PRO A 1 78 ? 4.193 -7.583 -6.497 1.00 88.38 78 PRO A CA 1
ATOM 613 C C . PRO A 1 78 ? 4.935 -6.428 -7.192 1.00 88.38 78 PRO A C 1
ATOM 615 O O . PRO A 1 78 ? 5.996 -6.617 -7.790 1.00 88.38 78 PRO A O 1
ATOM 618 N N . LEU A 1 79 ? 4.367 -5.219 -7.133 1.00 89.75 79 LEU A N 1
ATOM 619 C CA . LEU A 1 79 ? 4.994 -3.998 -7.654 1.00 89.75 79 LEU A CA 1
ATOM 620 C C . LEU A 1 79 ? 5.958 -3.328 -6.658 1.00 89.75 79 LEU A C 1
ATOM 622 O O . LEU A 1 79 ? 6.689 -2.420 -7.047 1.00 89.75 79 LEU A O 1
ATOM 626 N N . SER A 1 80 ? 5.994 -3.774 -5.398 1.00 91.62 80 SER A N 1
ATOM 627 C CA . SER A 1 80 ? 6.946 -3.316 -4.380 1.00 91.62 80 SER A CA 1
ATOM 628 C C . SER A 1 80 ? 8.288 -4.034 -4.559 1.00 91.62 80 SER A C 1
ATOM 630 O O . SER A 1 80 ? 8.625 -4.984 -3.855 1.00 91.62 80 SER A O 1
ATOM 632 N N . GLN A 1 81 ? 9.035 -3.634 -5.586 1.00 91.31 81 GLN A N 1
ATOM 633 C CA . GLN A 1 81 ? 10.280 -4.298 -5.978 1.00 91.31 81 GLN A CA 1
ATOM 634 C C . GLN A 1 81 ? 11.491 -3.700 -5.256 1.00 91.31 81 GLN A C 1
ATOM 636 O O . GLN A 1 81 ? 11.560 -2.498 -4.992 1.00 91.31 81 GLN A O 1
ATOM 641 N N . VAL A 1 82 ? 12.492 -4.540 -4.975 1.00 92.44 82 VAL A N 1
ATOM 642 C CA . VAL A 1 82 ? 13.779 -4.073 -4.449 1.00 92.44 82 VAL A CA 1
ATOM 643 C C . VAL A 1 82 ? 14.478 -3.242 -5.521 1.00 92.44 82 VAL A C 1
ATOM 645 O O . VAL A 1 82 ? 14.733 -3.723 -6.622 1.00 92.44 82 VAL A O 1
ATOM 648 N N . LEU A 1 83 ? 14.800 -1.990 -5.186 1.00 93.31 83 LEU A N 1
ATOM 649 C CA . LEU A 1 83 ? 15.456 -1.064 -6.103 1.00 93.31 83 LEU A CA 1
ATOM 650 C C . LEU A 1 83 ? 16.810 -1.611 -6.574 1.00 93.31 83 LEU A C 1
ATOM 652 O O . LEU A 1 83 ? 17.680 -1.929 -5.764 1.00 93.31 83 LEU A O 1
ATOM 656 N N . ASP A 1 84 ? 17.006 -1.608 -7.888 1.00 93.12 84 ASP A N 1
ATOM 657 C CA . ASP A 1 84 ? 18.279 -1.951 -8.514 1.00 93.12 84 ASP A CA 1
ATOM 658 C C . ASP A 1 84 ? 19.268 -0.782 -8.365 1.00 93.12 84 ASP A C 1
ATOM 660 O O . ASP A 1 84 ? 18.968 0.368 -8.705 1.00 93.12 84 ASP A O 1
ATOM 664 N N . ARG A 1 85 ? 20.442 -1.081 -7.800 1.00 93.00 85 ARG A N 1
ATOM 665 C CA . ARG A 1 85 ? 21.483 -0.110 -7.443 1.00 93.00 85 ARG A CA 1
ATOM 666 C C . ARG A 1 85 ? 22.802 -0.328 -8.185 1.00 93.00 85 ARG A C 1
ATOM 668 O O . ARG A 1 85 ? 23.804 0.243 -7.762 1.00 93.00 85 ARG A O 1
ATOM 675 N N . THR A 1 86 ? 22.839 -1.103 -9.273 1.00 94.75 86 THR A N 1
ATOM 676 C CA . THR A 1 86 ? 24.096 -1.346 -10.009 1.00 94.75 86 THR A CA 1
ATOM 677 C C . THR A 1 86 ? 24.750 -0.053 -10.512 1.00 94.75 86 THR A C 1
ATOM 679 O O . THR A 1 86 ? 25.967 0.085 -10.438 1.00 94.75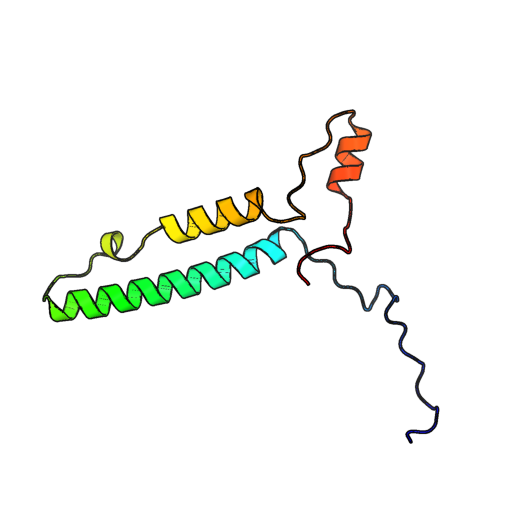 86 THR A O 1
ATOM 682 N N . ASN A 1 87 ? 23.968 0.907 -11.015 1.00 95.19 87 ASN A N 1
ATOM 683 C CA . ASN A 1 87 ? 24.465 2.221 -11.436 1.00 95.19 87 ASN A CA 1
ATOM 684 C C . ASN A 1 87 ? 23.337 3.278 -11.456 1.00 95.19 87 ASN A C 1
ATOM 686 O O . ASN A 1 87 ? 22.158 2.959 -11.279 1.00 95.19 87 ASN A O 1
ATOM 690 N N . LEU A 1 88 ? 23.700 4.549 -11.675 1.00 94.94 88 LEU A N 1
ATOM 691 C CA . LEU A 1 88 ? 22.758 5.679 -11.680 1.00 94.94 88 LEU A CA 1
ATOM 692 C C . LEU A 1 88 ? 21.683 5.565 -12.767 1.00 94.94 88 LEU A C 1
ATOM 694 O O . LEU A 1 88 ? 20.520 5.864 -12.500 1.00 94.94 88 LEU A O 1
ATOM 698 N N . LEU A 1 89 ? 22.052 5.115 -13.969 1.00 95.12 89 LEU A N 1
ATOM 699 C CA . LEU A 1 89 ? 21.106 4.955 -15.071 1.00 95.12 89 LEU A CA 1
ATOM 700 C C . LEU A 1 89 ? 20.078 3.872 -14.738 1.00 95.12 89 LEU A C 1
ATOM 702 O O . LEU A 1 89 ? 18.880 4.104 -14.873 1.00 95.12 89 LEU A O 1
ATOM 706 N N . THR A 1 90 ? 20.531 2.733 -14.219 1.00 94.56 90 THR A N 1
ATOM 707 C CA . THR A 1 90 ? 19.658 1.638 -13.792 1.00 94.56 90 THR A CA 1
ATOM 708 C C . THR A 1 90 ? 18.665 2.089 -12.721 1.00 94.56 90 THR A C 1
ATOM 710 O O . THR A 1 90 ? 17.481 1.771 -12.820 1.00 94.56 90 THR A O 1
ATOM 713 N N . LYS A 1 91 ? 19.096 2.907 -11.752 1.00 93.44 91 LYS A N 1
ATOM 714 C CA . LYS A 1 91 ? 18.198 3.476 -10.734 1.00 93.44 91 LYS A CA 1
ATOM 715 C C . LYS A 1 91 ? 17.096 4.346 -11.351 1.00 93.44 91 LYS A C 1
ATOM 717 O O . LYS A 1 91 ? 15.940 4.244 -10.940 1.00 93.44 91 LYS A O 1
ATOM 722 N N . ILE A 1 92 ? 17.444 5.192 -12.323 1.00 94.62 92 ILE A N 1
ATOM 723 C CA . ILE A 1 92 ? 16.483 6.068 -13.014 1.00 94.62 92 ILE A CA 1
ATOM 724 C C . ILE A 1 92 ? 15.498 5.233 -13.838 1.00 94.62 92 ILE A C 1
ATOM 726 O O . ILE A 1 92 ? 14.290 5.428 -13.721 1.00 94.62 92 ILE A O 1
ATOM 730 N N . VAL A 1 93 ? 16.003 4.277 -14.623 1.00 94.50 93 VAL A N 1
ATOM 731 C CA . VAL A 1 93 ? 15.174 3.403 -15.466 1.00 94.50 93 VAL A CA 1
ATOM 732 C C . VAL A 1 93 ? 14.219 2.565 -14.616 1.00 94.50 93 VAL A C 1
ATOM 734 O O . VAL A 1 93 ? 13.042 2.467 -14.949 1.00 94.50 93 VAL A O 1
ATOM 737 N N . HIS A 1 94 ? 14.683 2.010 -13.493 1.00 93.50 94 HIS A N 1
ATOM 738 C CA . HIS A 1 94 ? 13.827 1.259 -12.575 1.00 93.50 94 HIS A CA 1
ATOM 739 C C . HIS A 1 94 ? 12.727 2.157 -11.986 1.00 93.50 94 HIS A C 1
ATOM 741 O O . HIS A 1 94 ? 11.557 1.790 -12.025 1.00 93.50 94 HIS A O 1
ATOM 747 N N . GLY A 1 95 ? 13.064 3.364 -11.521 1.00 90.56 95 GLY A N 1
ATOM 748 C CA . GLY A 1 95 ? 12.079 4.295 -10.955 1.00 90.56 95 GLY A CA 1
ATOM 749 C C . GLY A 1 95 ? 11.009 4.783 -11.942 1.00 90.56 95 GLY A C 1
ATOM 750 O O . GLY A 1 95 ? 9.939 5.203 -11.511 1.00 90.56 95 GLY A O 1
ATOM 751 N N . GLN A 1 96 ? 11.274 4.722 -13.251 1.00 91.06 96 GLN A N 1
ATOM 752 C CA . GLN A 1 96 ? 10.334 5.115 -14.310 1.00 91.06 96 GLN A CA 1
ATOM 753 C C . GLN A 1 96 ? 9.664 3.919 -15.007 1.00 91.06 96 GLN A C 1
ATOM 755 O O . GLN A 1 96 ? 8.892 4.109 -15.946 1.00 91.06 96 GLN A O 1
ATOM 760 N N . LYS A 1 97 ? 9.951 2.685 -14.577 1.00 92.25 97 LYS A N 1
ATOM 761 C CA . LYS A 1 97 ? 9.432 1.464 -15.198 1.00 92.25 97 LYS A CA 1
ATOM 762 C C . LYS A 1 97 ? 7.933 1.313 -14.949 1.00 92.25 97 LYS A C 1
ATOM 764 O O . LYS A 1 97 ? 7.460 1.464 -13.827 1.00 92.25 97 LYS A O 1
ATOM 769 N N . TRP A 1 98 ? 7.193 0.951 -15.995 1.00 90.06 98 TRP A N 1
ATOM 770 C CA . TRP A 1 98 ? 5.766 0.629 -15.911 1.00 90.06 98 TRP A CA 1
ATOM 771 C C . TRP A 1 98 ? 5.566 -0.889 -15.995 1.00 90.06 98 TRP A C 1
ATOM 773 O O . TRP A 1 98 ? 6.330 -1.586 -16.667 1.00 90.06 98 TRP A O 1
ATOM 783 N N . SER A 1 99 ? 4.548 -1.409 -15.306 1.00 88.94 99 SER A N 1
ATOM 784 C CA . SER A 1 99 ? 4.195 -2.833 -15.303 1.00 88.94 99 SER A CA 1
ATOM 785 C C . SER A 1 99 ? 2.745 -3.018 -15.735 1.00 88.94 99 SER A C 1
ATOM 787 O O . SER A 1 99 ? 1.869 -2.302 -15.264 1.00 88.94 99 SER A O 1
ATOM 789 N N . TYR A 1 100 ? 2.503 -4.007 -16.595 1.00 85.69 100 TYR A N 1
ATOM 790 C CA . TYR A 1 100 ? 1.160 -4.501 -16.934 1.00 85.69 100 TYR A CA 1
ATOM 791 C C . TYR A 1 100 ? 0.739 -5.697 -16.068 1.00 85.69 100 TYR A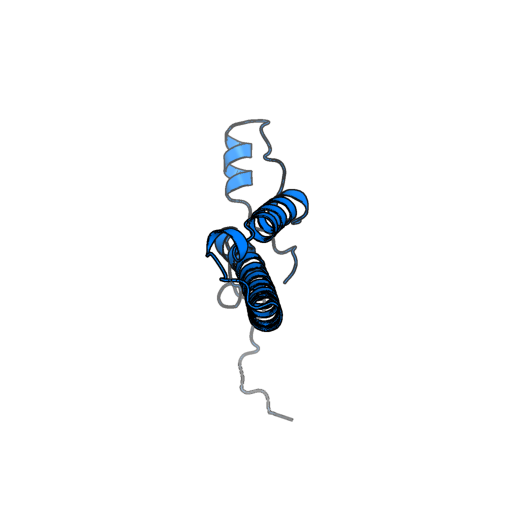 C 1
ATOM 793 O O . TYR A 1 100 ? -0.340 -6.245 -16.256 1.00 85.69 100 TYR A O 1
ATOM 801 N N . LEU A 1 101 ? 1.618 -6.142 -15.168 1.00 82.94 101 LEU A N 1
ATOM 802 C CA . LEU A 1 101 ? 1.401 -7.274 -14.276 1.00 82.94 101 LEU A CA 1
ATOM 803 C C . LEU A 1 101 ? 1.134 -6.751 -12.866 1.00 82.94 101 LEU A C 1
ATOM 805 O O . LEU A 1 101 ? 1.900 -5.922 -12.372 1.00 82.94 101 LEU A O 1
ATOM 809 N N . GLY A 1 102 ? 0.083 -7.249 -12.224 1.00 79.81 102 GLY A N 1
ATOM 810 C CA . GLY A 1 102 ? -0.365 -6.840 -10.895 1.00 79.81 102 GLY A CA 1
ATOM 811 C C . GLY A 1 102 ? -1.771 -7.373 -10.617 1.00 79.81 102 GLY A C 1
ATOM 812 O O . GLY A 1 102 ? -2.345 -8.059 -11.457 1.00 79.81 102 GLY A O 1
ATOM 813 N N . LEU A 1 103 ? -2.313 -7.087 -9.433 1.00 73.94 103 LEU A N 1
ATOM 814 C CA . LEU A 1 103 ? -3.730 -7.321 -9.149 1.00 73.94 103 LEU A CA 1
ATOM 815 C C . LEU A 1 103 ? -4.546 -6.208 -9.822 1.00 73.94 103 LEU A C 1
ATOM 817 O O . LEU A 1 103 ? -4.428 -5.051 -9.420 1.00 73.94 103 LEU A O 1
ATOM 821 N N . GLY A 1 104 ? -5.331 -6.565 -10.843 1.00 65.81 104 GLY A N 1
ATOM 822 C CA . GLY A 1 104 ? -6.086 -5.635 -11.695 1.00 65.81 104 GLY A CA 1
ATOM 823 C C . GLY A 1 104 ? -5.622 -5.697 -13.141 1.00 65.81 104 GLY A C 1
ATOM 824 O O . GLY A 1 104 ? -5.557 -4.619 -13.769 1.00 65.81 104 GLY A O 1
#